Protein AF-A1DKH7-F1 (afdb_monomer_lite)

Secondary structure (DSSP, 8-state):
---HHHHHHHHHHHHHHHHHHHHHHHHSPPPPP--SEEEEEEPSSTT-EEEEEE---GGGGTT---TT-TTT-GGGS-GGGS-SEEEEEEETT-TTHHHHHHHHHHHHHHHGGGT-EEEEEEETT--TTGGG--SSHHHHHHHHHHHHHHHHHHHHHHHH--

Sequence (162 aa):
MASLSAFLHYLRLKLLISFYRLFVKILTSPPRPRPDSVLRIPSRDKGRTINAHLYKPSWEYEGTMDLRDPRISPAYADASKYPANMLVITAELDSSALEAEDLAKKAETEGTASGRNVVLRRIRECGHAFDKKNTDEACVQARDEAYGLAVDMLRKVASESG

InterPro domains:
  IPR029058 Alpha/Beta hydrolase fold [G3DSA:3.40.50.1820] (14-160)
  IPR029058 Alpha/Beta hydrolase fold [SSF53474] (58-155)

Radius of gyration: 23.38 Å; chains: 1; bounding box: 61×47×60 Å

pLDDT: mean 89.37, std 9.88, range [51.09, 98.19]

Organism: Neosartorya fischeri (strain ATCC 1020 / DSM 3700 / CBS 544.65 / FGSC A1164 / JCM 1740 / NRRL 181 / WB 181) (NCBI:txid331117)

Structure (mmCIF, N/CA/C/O backbone):
data_AF-A1DKH7-F1
#
_entry.id   AF-A1DKH7-F1
#
loop_
_atom_site.group_PDB
_atom_site.id
_atom_site.type_symbol
_atom_site.label_atom_id
_atom_site.label_alt_id
_atom_site.label_comp_id
_atom_site.label_asym_id
_atom_site.label_entity_id
_atom_site.label_seq_id
_atom_site.pdbx_PDB_ins_code
_atom_site.Cartn_x
_atom_site.Cartn_y
_atom_site.Cartn_z
_atom_site.occupancy
_atom_site.B_iso_or_equiv
_atom_site.auth_seq_id
_atom_site.auth_comp_id
_atom_site.auth_asym_id
_atom_site.auth_atom_id
_atom_site.pdbx_PDB_model_num
ATOM 1 N N . MET A 1 1 ? 23.743 19.719 25.913 1.00 51.09 1 MET A N 1
ATOM 2 C CA . MET A 1 1 ? 25.065 19.559 25.269 1.00 51.09 1 MET A CA 1
ATOM 3 C C . MET A 1 1 ? 25.305 18.075 25.026 1.00 51.09 1 MET A C 1
ATOM 5 O O . MET A 1 1 ? 25.676 17.375 25.959 1.00 51.09 1 MET A O 1
ATOM 9 N N . ALA A 1 2 ? 25.000 17.562 23.829 1.00 58.69 2 ALA A N 1
ATOM 10 C CA . ALA A 1 2 ? 25.341 16.181 23.484 1.00 58.69 2 ALA A CA 1
ATOM 11 C C . ALA A 1 2 ? 26.869 16.050 23.557 1.00 58.69 2 ALA A C 1
ATOM 13 O O . ALA A 1 2 ? 27.584 16.766 22.857 1.00 58.69 2 ALA A O 1
ATOM 14 N N . SER A 1 3 ? 27.355 15.257 24.513 1.00 78.81 3 SER A N 1
ATOM 15 C CA . SER A 1 3 ? 28.755 15.296 24.928 1.00 78.81 3 SER A CA 1
ATOM 16 C C . SER A 1 3 ? 29.668 14.770 23.823 1.00 78.81 3 SER A C 1
ATOM 18 O O . SER A 1 3 ? 29.263 13.940 23.009 1.00 78.81 3 SER A O 1
ATOM 20 N N . LEU A 1 4 ? 30.922 15.224 23.813 1.00 85.94 4 LEU A N 1
ATOM 21 C CA . LEU A 1 4 ? 31.995 14.727 22.944 1.00 85.94 4 LEU A CA 1
ATOM 22 C C . LEU A 1 4 ? 32.014 13.186 22.838 1.00 85.94 4 LEU A C 1
ATOM 24 O O . LEU A 1 4 ? 32.328 12.643 21.783 1.00 85.94 4 LEU A O 1
ATOM 28 N N . SER A 1 5 ? 31.593 12.486 23.897 1.00 86.25 5 SER A N 1
ATOM 29 C CA . SER A 1 5 ? 31.404 11.032 23.917 1.00 86.25 5 SER A CA 1
ATOM 30 C C . SER A 1 5 ? 30.428 10.529 22.846 1.00 86.25 5 SER A C 1
ATOM 32 O O . SER A 1 5 ? 30.750 9.591 22.121 1.00 86.25 5 SER A O 1
ATOM 34 N N . ALA A 1 6 ? 29.270 11.174 22.672 1.00 89.06 6 ALA A N 1
ATOM 35 C CA . ALA A 1 6 ? 28.293 10.799 21.648 1.00 89.06 6 ALA A CA 1
ATOM 36 C C . ALA A 1 6 ? 28.855 10.994 20.231 1.00 89.06 6 ALA A C 1
ATOM 38 O O . ALA A 1 6 ? 28.660 10.144 19.360 1.00 89.06 6 ALA A O 1
ATOM 39 N N . PHE A 1 7 ? 29.612 12.074 20.015 1.00 92.12 7 PHE A N 1
ATOM 40 C CA . PHE A 1 7 ? 30.278 12.336 18.739 1.00 92.12 7 PHE A CA 1
ATOM 41 C C . PHE A 1 7 ? 31.367 11.297 18.431 1.00 92.12 7 PHE A C 1
ATOM 43 O O . PHE A 1 7 ? 31.397 10.736 17.336 1.00 92.12 7 PHE A O 1
ATOM 50 N N . LEU A 1 8 ? 32.223 10.979 19.406 1.00 93.81 8 LEU A N 1
ATOM 51 C CA . LEU A 1 8 ? 33.262 9.956 19.261 1.00 93.81 8 LEU A CA 1
ATOM 52 C C . LEU A 1 8 ? 32.665 8.553 19.078 1.00 93.81 8 LEU A C 1
ATOM 54 O O . LEU A 1 8 ? 33.176 7.767 18.279 1.00 93.81 8 LEU A O 1
ATOM 58 N N . HIS A 1 9 ? 31.558 8.244 19.760 1.00 91.94 9 HIS A N 1
ATOM 59 C CA . HIS A 1 9 ? 30.828 6.989 19.589 1.00 91.94 9 HIS A CA 1
ATOM 60 C C . HIS A 1 9 ? 30.252 6.865 18.173 1.00 91.94 9 HIS A C 1
ATOM 62 O O . HIS A 1 9 ? 30.457 5.847 17.510 1.00 91.94 9 HIS A O 1
ATOM 68 N N . TYR A 1 10 ? 29.616 7.927 17.670 1.00 93.94 10 TYR A N 1
ATOM 69 C CA . TYR A 1 10 ? 29.140 7.992 16.290 1.00 93.94 10 TYR A CA 1
ATOM 70 C C . TYR A 1 10 ? 30.285 7.812 15.285 1.00 93.94 10 TYR A C 1
ATOM 72 O O . TYR A 1 10 ? 30.167 7.004 14.363 1.00 93.94 10 TYR A O 1
ATOM 80 N N . LEU A 1 11 ? 31.412 8.506 15.481 1.00 96.25 11 LEU A N 1
ATOM 81 C CA . LEU A 1 11 ? 32.574 8.403 14.599 1.00 96.25 11 LEU A CA 1
ATOM 82 C C . LEU A 1 11 ? 33.141 6.976 14.578 1.00 96.25 11 LEU A C 1
ATOM 84 O O . LEU A 1 11 ? 33.370 6.427 13.499 1.00 96.25 11 LEU A O 1
ATOM 88 N N . ARG A 1 12 ? 33.292 6.340 15.748 1.00 96.00 12 ARG A N 1
ATOM 89 C CA . ARG A 1 12 ? 33.733 4.942 15.868 1.00 96.00 12 ARG A CA 1
ATOM 90 C C . ARG A 1 12 ? 32.801 3.993 15.116 1.00 96.00 12 ARG A C 1
ATOM 92 O O . ARG A 1 12 ? 33.282 3.168 14.342 1.00 96.00 12 ARG A O 1
ATOM 99 N N . LEU A 1 13 ? 31.488 4.097 15.330 1.00 95.75 13 LEU A N 1
ATOM 100 C CA . LEU A 1 13 ? 30.506 3.247 14.650 1.00 95.75 13 LEU A CA 1
ATOM 101 C C . LEU A 1 13 ? 30.534 3.461 13.136 1.00 95.75 13 LEU A C 1
ATOM 103 O O . LEU A 1 13 ? 30.497 2.497 12.373 1.00 95.75 13 LEU A O 1
ATOM 107 N N . LYS A 1 14 ? 30.656 4.715 12.692 1.00 95.00 14 LYS A N 1
ATOM 108 C CA . LYS A 1 14 ? 30.705 5.061 11.271 1.00 95.00 14 LYS A CA 1
ATOM 109 C C . LYS A 1 14 ? 31.947 4.493 10.594 1.00 95.00 14 LYS A C 1
ATOM 111 O O . LYS A 1 14 ? 31.826 3.938 9.503 1.00 95.00 14 LYS A O 1
ATOM 116 N N . LEU A 1 15 ? 33.109 4.566 11.247 1.00 97.12 15 LEU A N 1
ATOM 117 C CA . LEU A 1 15 ? 34.337 3.936 10.761 1.00 97.12 15 LEU A CA 1
ATOM 118 C C . LEU A 1 15 ? 34.186 2.413 10.707 1.00 97.12 15 LEU A C 1
ATOM 120 O O . LEU A 1 15 ? 34.397 1.829 9.648 1.00 97.12 15 LEU A O 1
ATOM 124 N N . LEU A 1 16 ? 33.737 1.779 11.794 1.00 97.06 16 LEU A N 1
ATOM 125 C CA . LEU A 1 16 ? 33.570 0.323 11.872 1.00 97.0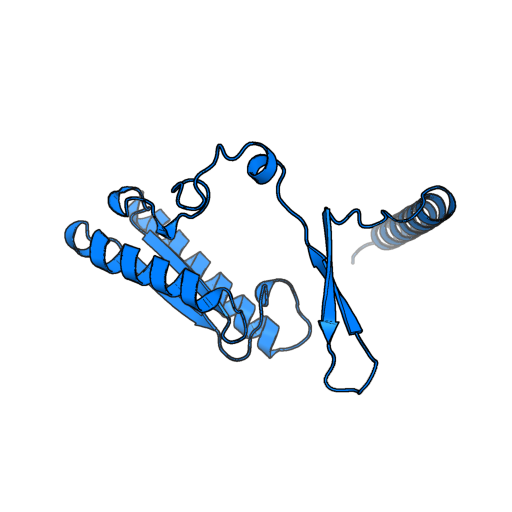6 16 LEU A CA 1
ATOM 126 C C . LEU A 1 16 ? 32.621 -0.202 10.784 1.00 97.06 16 LEU A C 1
ATOM 128 O O . LEU A 1 16 ? 32.980 -1.121 10.051 1.00 97.06 16 LEU A O 1
ATOM 132 N N . ILE A 1 17 ? 31.448 0.416 10.614 1.00 96.44 17 ILE A N 1
ATOM 133 C CA . ILE A 1 17 ? 30.474 0.029 9.581 1.00 96.44 17 ILE A CA 1
ATOM 134 C C . ILE A 1 17 ? 31.038 0.264 8.174 1.00 96.44 17 ILE A C 1
ATOM 136 O O . ILE A 1 17 ? 30.790 -0.540 7.276 1.00 96.44 17 ILE A O 1
ATOM 140 N N . SER A 1 18 ? 31.807 1.335 7.962 1.00 96.31 18 SER A N 1
ATOM 141 C CA . SER A 1 18 ? 32.421 1.617 6.658 1.00 96.31 18 SER A CA 1
ATOM 142 C C . SER A 1 18 ? 33.481 0.577 6.297 1.00 96.31 18 SER A C 1
ATOM 144 O O . SER A 1 18 ? 33.455 0.050 5.185 1.00 96.31 18 SER A O 1
ATOM 146 N N . PHE A 1 19 ? 34.352 0.217 7.247 1.00 96.06 19 PHE A N 1
ATOM 147 C CA . PHE A 1 19 ? 35.335 -0.853 7.068 1.00 96.06 19 PHE A CA 1
ATOM 148 C C . PHE A 1 19 ? 34.666 -2.206 6.848 1.00 96.06 19 PHE A C 1
ATOM 150 O O . PHE A 1 19 ? 35.031 -2.910 5.912 1.00 96.06 19 PHE A O 1
ATOM 157 N N . TYR A 1 20 ? 33.642 -2.544 7.634 1.00 95.25 20 TYR A N 1
ATOM 158 C CA . TYR A 1 20 ? 32.873 -3.772 7.444 1.00 95.25 20 TYR A CA 1
ATOM 159 C C . TYR A 1 20 ? 32.238 -3.836 6.046 1.00 95.25 20 TYR A C 1
ATOM 161 O O . TYR A 1 20 ? 32.386 -4.835 5.349 1.00 95.25 20 TYR A O 1
ATOM 169 N N . ARG A 1 21 ? 31.600 -2.751 5.580 1.00 89.88 21 ARG A N 1
ATOM 170 C CA . ARG A 1 21 ? 31.025 -2.678 4.224 1.00 89.88 21 ARG A CA 1
ATOM 171 C C . ARG A 1 21 ? 32.082 -2.834 3.134 1.00 89.88 21 ARG A C 1
ATOM 173 O O . ARG A 1 21 ? 31.810 -3.494 2.134 1.00 89.88 21 ARG A O 1
ATOM 180 N N . LEU A 1 22 ? 33.258 -2.228 3.303 1.00 93.06 22 LEU A N 1
ATOM 181 C CA . LEU A 1 22 ? 34.367 -2.364 2.358 1.00 93.06 22 LEU A CA 1
ATOM 182 C C . LEU A 1 22 ? 34.886 -3.806 2.325 1.00 93.06 22 LEU A C 1
ATOM 184 O O . LEU A 1 22 ? 35.033 -4.378 1.251 1.00 93.06 22 LEU A O 1
ATOM 188 N N . PHE A 1 23 ? 35.090 -4.404 3.497 1.00 93.88 23 PHE A N 1
ATOM 189 C CA . PHE A 1 23 ? 35.550 -5.780 3.647 1.00 93.88 23 PHE A CA 1
ATOM 190 C C . PHE A 1 23 ? 34.570 -6.770 3.008 1.00 93.88 23 PHE A C 1
ATOM 192 O O . PHE A 1 23 ? 34.970 -7.575 2.172 1.00 93.88 23 PHE A O 1
ATOM 199 N N . VAL A 1 24 ? 33.270 -6.642 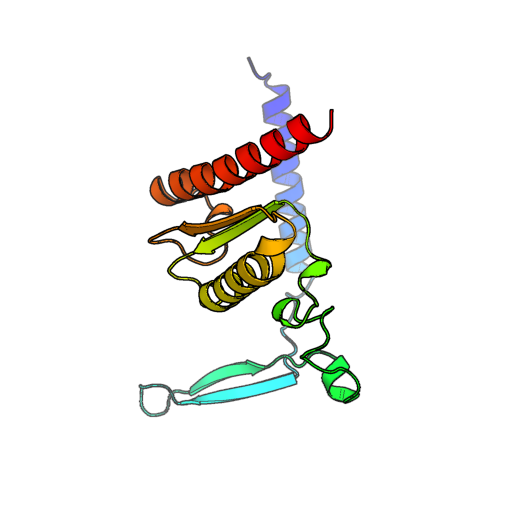3.300 1.00 91.38 24 VAL A N 1
ATOM 200 C CA . VAL A 1 24 ? 32.218 -7.451 2.668 1.00 91.38 24 VAL A CA 1
ATOM 201 C C . VAL A 1 24 ? 32.218 -7.259 1.152 1.00 91.38 24 VAL A C 1
ATOM 203 O O . VAL A 1 24 ? 32.154 -8.248 0.434 1.00 91.38 24 VAL A O 1
ATOM 206 N N . LYS A 1 25 ? 32.358 -6.034 0.632 1.00 86.75 25 LYS A N 1
ATOM 207 C CA . LYS A 1 25 ? 32.421 -5.799 -0.824 1.00 86.75 25 LYS A CA 1
ATOM 208 C C . LYS A 1 25 ? 33.634 -6.437 -1.507 1.00 86.75 25 LYS A C 1
ATOM 210 O O . LYS A 1 25 ? 33.534 -6.784 -2.677 1.00 86.75 25 LYS A O 1
ATOM 215 N N . ILE A 1 26 ? 34.767 -6.543 -0.812 1.00 90.06 26 ILE A N 1
ATOM 216 C CA . ILE A 1 26 ? 35.986 -7.160 -1.353 1.00 90.06 26 ILE A CA 1
ATOM 217 C C . ILE A 1 26 ? 35.878 -8.688 -1.315 1.00 90.06 26 ILE A C 1
ATOM 219 O O . ILE A 1 26 ? 36.283 -9.358 -2.259 1.00 90.06 26 ILE A O 1
ATOM 223 N N . LEU A 1 27 ? 35.328 -9.240 -0.233 1.00 90.50 27 LEU A N 1
ATOM 224 C CA . LEU A 1 27 ? 35.293 -10.688 -0.001 1.00 90.50 27 LEU A CA 1
ATOM 225 C C . LEU A 1 27 ? 34.060 -11.382 -0.564 1.00 90.50 27 LEU A C 1
ATOM 227 O O . LEU A 1 27 ? 34.103 -12.577 -0.842 1.00 90.50 27 LEU A O 1
ATOM 231 N N . THR A 1 28 ? 32.955 -10.661 -0.717 1.00 86.50 28 THR A N 1
ATOM 232 C CA . THR A 1 28 ? 31.709 -11.211 -1.245 1.00 86.50 28 THR A CA 1
ATOM 233 C C . THR A 1 28 ? 31.457 -10.653 -2.633 1.00 86.50 28 THR A C 1
ATOM 235 O O . THR A 1 28 ? 31.544 -9.450 -2.875 1.00 86.50 28 THR A O 1
ATOM 238 N N . SER A 1 29 ? 31.134 -11.541 -3.570 1.00 80.06 29 SER A N 1
ATOM 239 C CA . SER A 1 29 ? 30.607 -11.100 -4.855 1.00 80.06 29 SER A CA 1
ATOM 240 C C . SER A 1 29 ? 29.206 -10.521 -4.648 1.00 80.06 29 SER A C 1
ATOM 242 O O . SER A 1 29 ? 28.430 -11.096 -3.879 1.00 80.06 29 SER A O 1
ATOM 244 N N . PRO A 1 30 ? 28.842 -9.427 -5.340 1.00 77.94 30 PRO A N 1
ATOM 245 C CA . PRO A 1 30 ? 27.476 -8.929 -5.304 1.00 77.94 30 PRO A CA 1
ATOM 246 C C . PRO A 1 30 ? 26.508 -10.044 -5.733 1.00 77.94 30 PRO A C 1
ATOM 248 O O . PRO A 1 30 ? 26.845 -10.827 -6.634 1.00 77.94 30 PRO A O 1
ATOM 251 N N . PRO A 1 31 ? 25.321 -10.138 -5.106 1.00 78.94 31 PRO A N 1
ATOM 252 C CA . PRO A 1 31 ? 24.331 -11.135 -5.481 1.00 78.94 31 PRO A CA 1
ATOM 253 C C . PRO A 1 31 ? 24.010 -10.969 -6.965 1.00 78.94 31 PRO A C 1
ATOM 255 O O . PRO A 1 31 ? 23.630 -9.888 -7.419 1.00 78.94 31 PRO A O 1
ATOM 258 N N . ARG A 1 32 ? 24.213 -12.037 -7.740 1.00 81.25 32 ARG A N 1
ATOM 259 C CA . ARG A 1 32 ? 23.858 -12.039 -9.159 1.00 81.25 32 ARG A CA 1
ATOM 260 C C . ARG A 1 32 ? 22.377 -12.392 -9.284 1.00 81.25 32 ARG A C 1
ATOM 262 O O . ARG A 1 32 ? 21.977 -13.409 -8.712 1.00 81.25 32 ARG A O 1
ATOM 269 N N . PRO A 1 33 ? 21.575 -11.606 -10.024 1.00 81.00 33 PRO A N 1
ATOM 270 C CA . PRO A 1 33 ? 20.202 -11.988 -10.315 1.00 81.00 33 PRO A CA 1
ATOM 271 C C . PRO A 1 33 ? 20.197 -13.333 -11.050 1.00 81.00 33 PRO A C 1
ATOM 273 O O . PRO A 1 33 ? 20.966 -13.527 -11.993 1.00 81.00 33 PRO A O 1
ATOM 276 N N . ARG A 1 34 ? 19.345 -14.261 -10.610 1.00 83.56 34 ARG A N 1
ATOM 277 C CA . ARG A 1 34 ? 19.107 -15.553 -11.267 1.00 83.56 34 ARG A CA 1
ATOM 278 C C . ARG A 1 34 ? 17.666 -15.580 -11.777 1.00 83.56 34 ARG A C 1
ATOM 280 O O . ARG A 1 34 ? 16.808 -16.095 -11.068 1.00 83.56 34 ARG A O 1
ATOM 287 N N . PRO A 1 35 ? 17.379 -14.939 -12.921 1.00 87.62 35 PRO A N 1
ATOM 288 C CA . PRO A 1 35 ? 16.039 -14.974 -13.488 1.00 87.62 35 PRO A CA 1
ATOM 289 C C . PRO A 1 35 ? 15.716 -16.367 -14.028 1.00 87.62 35 PRO A C 1
ATOM 291 O O . PRO A 1 35 ? 16.601 -17.038 -14.561 1.00 87.62 35 PRO A O 1
ATOM 294 N N . ASP A 1 36 ? 14.450 -16.770 -13.942 1.00 87.44 36 ASP A N 1
ATOM 295 C CA . ASP A 1 36 ? 13.951 -18.006 -14.555 1.00 87.44 36 ASP A CA 1
ATOM 296 C C . ASP A 1 36 ? 13.980 -17.919 -16.081 1.00 87.44 36 ASP A C 1
ATOM 298 O O . ASP A 1 36 ? 14.277 -18.886 -16.778 1.00 87.44 36 ASP A O 1
ATOM 302 N N . SER A 1 37 ? 13.679 -16.736 -16.622 1.00 89.25 37 SER A N 1
ATOM 303 C CA . SER A 1 37 ? 13.773 -16.469 -18.055 1.00 89.25 37 SER A CA 1
ATOM 304 C C . SER A 1 37 ? 14.060 -14.995 -18.336 1.00 89.25 37 SER A C 1
ATOM 306 O O . SER A 1 37 ? 13.867 -14.124 -17.488 1.00 89.25 37 SER A O 1
ATOM 308 N N . VAL A 1 38 ? 14.560 -14.698 -19.536 1.00 92.19 38 VAL A N 1
ATOM 309 C CA . VAL A 1 38 ? 14.835 -13.325 -19.975 1.00 92.19 38 VAL A CA 1
ATOM 310 C C . VAL A 1 38 ? 14.043 -13.048 -21.245 1.00 92.19 38 VAL A C 1
ATOM 312 O O . VAL A 1 38 ? 14.327 -13.619 -22.297 1.00 92.19 38 VAL A O 1
ATOM 315 N N . LEU A 1 39 ? 13.059 -12.156 -21.152 1.00 93.25 39 LEU A N 1
ATOM 316 C CA . LEU A 1 39 ? 12.276 -11.693 -22.292 1.00 93.25 39 LEU A CA 1
ATOM 317 C C . LEU A 1 39 ? 12.986 -10.518 -22.972 1.00 93.25 39 LEU A C 1
ATOM 319 O O . LEU A 1 39 ? 13.396 -9.560 -22.319 1.00 93.25 39 LEU A O 1
ATOM 323 N N . ARG A 1 40 ? 13.119 -10.575 -24.299 1.00 93.94 40 ARG A N 1
ATOM 324 C CA . ARG A 1 40 ? 13.712 -9.501 -25.105 1.00 93.94 40 ARG A CA 1
ATOM 325 C C . ARG A 1 40 ? 12.624 -8.634 -25.713 1.00 93.94 40 ARG A C 1
ATOM 327 O O . ARG A 1 40 ? 12.032 -8.996 -26.725 1.00 93.94 40 ARG A O 1
ATOM 334 N N . ILE A 1 41 ? 12.387 -7.480 -25.104 1.00 92.62 41 ILE A N 1
ATOM 335 C CA . ILE A 1 41 ? 11.385 -6.524 -25.569 1.00 92.62 41 ILE A CA 1
ATOM 336 C C . ILE A 1 41 ? 12.048 -5.603 -26.603 1.00 92.62 41 ILE A C 1
ATOM 338 O O . ILE A 1 41 ? 13.082 -4.998 -26.293 1.00 92.62 41 ILE A O 1
ATOM 342 N N . PRO A 1 42 ? 11.520 -5.489 -27.834 1.00 92.81 42 PRO A N 1
ATOM 343 C CA . PRO A 1 42 ? 12.059 -4.558 -28.816 1.00 92.81 42 PRO A CA 1
ATOM 344 C C . PRO A 1 42 ? 11.912 -3.119 -28.312 1.00 92.81 42 PRO A C 1
ATOM 346 O O . PRO A 1 42 ? 10.859 -2.715 -27.821 1.00 92.81 42 PRO A O 1
ATOM 349 N N . SER A 1 43 ? 12.987 -2.343 -28.414 1.00 90.94 43 SER A N 1
ATOM 350 C CA . SER A 1 43 ? 12.953 -0.911 -28.132 1.00 90.94 43 SER A CA 1
ATOM 351 C C . SER A 1 43 ? 12.342 -0.139 -29.303 1.00 90.94 43 SER A C 1
ATOM 353 O O . SER A 1 43 ? 12.313 -0.615 -30.437 1.00 90.94 43 SER A O 1
ATOM 355 N N . ARG A 1 44 ? 11.955 1.115 -29.041 1.00 89.31 44 ARG A N 1
ATOM 356 C CA . ARG A 1 44 ? 11.670 2.121 -30.073 1.00 89.31 44 ARG A CA 1
ATOM 357 C C . ARG A 1 44 ? 12.859 2.343 -31.019 1.00 89.31 44 ARG A C 1
ATOM 359 O O . ARG A 1 44 ? 12.661 2.653 -32.189 1.00 89.31 44 ARG A O 1
ATOM 366 N N . ASP A 1 45 ? 14.083 2.183 -30.520 1.00 92.19 45 ASP A N 1
ATOM 367 C CA . ASP A 1 45 ? 15.299 2.348 -31.319 1.00 92.19 45 ASP A CA 1
ATOM 368 C C . ASP A 1 45 ? 15.598 1.062 -32.095 1.00 92.19 45 ASP A C 1
ATOM 370 O O . ASP A 1 45 ? 15.722 -0.020 -31.510 1.00 92.19 45 ASP A O 1
ATOM 374 N N . LYS A 1 46 ? 15.735 1.181 -33.419 1.00 86.25 46 LYS A N 1
ATOM 375 C CA . LYS A 1 46 ? 15.925 0.035 -34.314 1.00 86.25 46 LYS A CA 1
ATOM 376 C C . LYS A 1 46 ? 17.167 -0.768 -33.911 1.00 86.25 46 LYS A C 1
ATOM 378 O O . LYS A 1 46 ? 18.272 -0.238 -33.868 1.00 86.25 46 LYS A O 1
ATOM 383 N N . GLY A 1 47 ? 16.975 -2.058 -33.635 1.00 87.62 47 GLY A N 1
ATOM 384 C CA . GLY A 1 47 ? 18.052 -2.984 -33.264 1.00 87.62 47 GLY A CA 1
ATOM 385 C C . GLY A 1 47 ? 18.415 -3.007 -31.775 1.00 87.62 47 GLY A C 1
ATOM 386 O O . GLY A 1 47 ? 19.224 -3.841 -31.374 1.00 87.62 47 GLY A O 1
ATOM 387 N N . ARG A 1 48 ? 17.805 -2.158 -30.934 1.00 92.94 48 ARG A N 1
ATOM 388 C CA . ARG A 1 48 ? 17.967 -2.226 -29.475 1.00 92.94 48 ARG A CA 1
ATOM 389 C C . ARG A 1 48 ? 16.881 -3.109 -28.860 1.00 92.94 48 ARG A C 1
ATOM 391 O O . ARG A 1 48 ? 15.702 -2.960 -29.166 1.00 92.94 48 ARG A O 1
ATOM 398 N N . THR A 1 49 ? 17.268 -3.984 -27.936 1.00 94.31 49 THR A N 1
ATOM 399 C CA . THR A 1 49 ? 16.337 -4.773 -27.113 1.00 94.31 49 THR A CA 1
ATOM 400 C C . THR A 1 49 ? 16.530 -4.458 -25.636 1.00 94.31 49 THR A C 1
ATOM 402 O O . THR A 1 49 ? 17.659 -4.277 -25.181 1.00 94.31 49 THR A O 1
ATOM 405 N N . ILE A 1 50 ? 15.436 -4.424 -24.884 1.00 92.00 50 ILE A N 1
ATOM 406 C CA . ILE A 1 50 ? 15.426 -4.325 -23.425 1.00 92.00 50 ILE A CA 1
ATOM 407 C C . ILE A 1 50 ? 15.266 -5.744 -22.876 1.00 92.00 50 ILE A C 1
ATOM 409 O O . ILE A 1 50 ? 14.316 -6.443 -23.227 1.00 92.00 50 ILE A O 1
ATOM 413 N N . ASN A 1 51 ? 16.205 -6.177 -22.035 1.00 92.56 51 ASN A N 1
ATOM 414 C CA . ASN A 1 51 ? 16.112 -7.467 -21.358 1.00 92.56 51 ASN A CA 1
ATOM 415 C C . ASN A 1 51 ? 15.224 -7.313 -20.117 1.00 92.56 51 ASN A C 1
ATOM 417 O O . ASN A 1 51 ? 15.595 -6.611 -19.178 1.00 92.56 51 ASN A O 1
ATOM 421 N N . ALA A 1 52 ? 14.076 -7.981 -20.109 1.00 91.81 52 ALA A N 1
ATOM 422 C CA . ALA A 1 52 ? 13.206 -8.105 -18.950 1.00 91.81 52 ALA A CA 1
ATOM 423 C C . ALA A 1 52 ? 13.476 -9.450 -18.264 1.00 91.81 52 ALA A C 1
ATOM 425 O O . ALA A 1 52 ? 13.275 -10.514 -18.848 1.00 91.81 52 ALA A O 1
ATOM 426 N N . HIS A 1 53 ? 13.977 -9.399 -17.032 1.00 92.44 53 HIS A N 1
ATOM 427 C CA . HIS A 1 53 ? 14.196 -10.579 -16.198 1.00 92.44 53 HIS A CA 1
ATOM 428 C C . HIS A 1 53 ? 12.858 -11.029 -15.604 1.00 92.44 53 HIS A C 1
ATOM 430 O O . HIS A 1 53 ? 12.266 -10.303 -14.809 1.00 92.44 53 HIS A O 1
ATOM 436 N N . LEU A 1 54 ? 12.391 -12.208 -16.002 1.00 86.62 54 LEU A N 1
ATOM 437 C CA . LEU A 1 54 ? 11.177 -12.833 -15.492 1.00 86.62 54 LEU A CA 1
ATOM 438 C C . LEU A 1 54 ? 11.555 -13.767 -14.346 1.00 86.62 54 LEU A C 1
ATOM 440 O O . LEU A 1 54 ? 1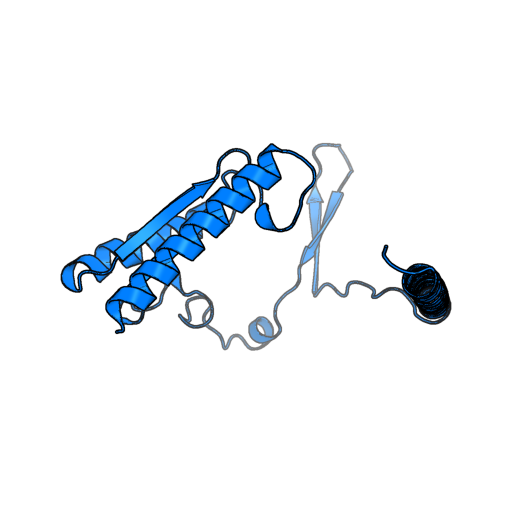2.398 -14.652 -14.515 1.00 86.62 54 LEU A O 1
ATOM 444 N N . TYR A 1 55 ? 10.914 -13.561 -13.202 1.00 82.88 55 TYR A N 1
ATOM 445 C CA . TYR A 1 55 ? 11.034 -14.425 -12.037 1.00 82.88 55 TYR A CA 1
ATOM 446 C C . TYR A 1 55 ? 9.700 -15.124 -11.839 1.00 82.88 55 TYR A C 1
ATOM 448 O O . TYR A 1 55 ? 8.681 -14.463 -11.635 1.00 82.88 55 TYR A O 1
ATOM 456 N N . LYS A 1 56 ? 9.718 -16.447 -11.944 1.00 77.94 56 LYS A N 1
ATOM 457 C CA . LYS A 1 56 ? 8.574 -17.299 -11.674 1.00 77.94 56 LYS A CA 1
ATOM 458 C C . LYS A 1 56 ? 8.673 -17.764 -10.230 1.00 77.94 56 LYS A C 1
ATOM 460 O O . LYS A 1 56 ? 9.721 -18.260 -9.813 1.00 77.94 56 LYS A O 1
ATOM 465 N N . PRO A 1 57 ? 7.623 -17.588 -9.428 1.00 71.31 57 PRO A N 1
ATOM 466 C CA . PRO A 1 57 ? 7.642 -18.121 -8.084 1.00 71.31 57 PRO A CA 1
ATOM 467 C C . PRO A 1 57 ? 7.663 -19.655 -8.138 1.00 71.31 57 PRO A C 1
ATOM 469 O O . PRO A 1 57 ? 7.099 -20.271 -9.041 1.00 71.31 57 PRO A O 1
ATOM 472 N N . SER A 1 58 ? 8.307 -20.289 -7.157 1.00 65.19 58 SER A N 1
ATOM 473 C CA . SER A 1 58 ? 8.518 -21.745 -7.140 1.00 65.19 58 SER A CA 1
ATOM 474 C C . SER A 1 58 ? 7.225 -22.564 -7.240 1.00 65.19 58 SER A C 1
ATOM 476 O O . SER A 1 58 ? 7.254 -23.682 -7.740 1.00 65.19 58 SER A O 1
ATOM 478 N N . TRP A 1 59 ? 6.091 -22.003 -6.811 1.00 61.53 59 TRP A N 1
ATOM 479 C CA . TRP A 1 59 ? 4.780 -22.654 -6.868 1.00 61.53 59 TRP A CA 1
ATOM 480 C C . TRP A 1 59 ? 4.193 -22.758 -8.288 1.00 61.53 59 TRP A C 1
ATOM 482 O O . TRP A 1 59 ? 3.309 -23.578 -8.522 1.00 61.53 59 TRP A O 1
ATOM 492 N N . GLU A 1 60 ? 4.706 -22.001 -9.265 1.00 57.09 60 GLU A N 1
ATOM 493 C CA . GLU A 1 60 ? 4.282 -22.105 -10.670 1.00 57.09 60 GLU A CA 1
ATOM 494 C C . GLU A 1 60 ? 4.827 -23.384 -11.342 1.00 57.09 60 GLU A C 1
ATOM 496 O O . GLU A 1 60 ? 4.214 -23.899 -12.275 1.00 57.09 60 GLU A O 1
ATOM 501 N N . TYR A 1 61 ? 5.929 -23.956 -10.833 1.00 53.03 61 TYR A N 1
ATOM 502 C CA . TYR A 1 61 ? 6.475 -25.235 -11.313 1.00 53.03 61 TYR A CA 1
ATOM 503 C C . TYR A 1 61 ? 5.674 -26.455 -10.841 1.00 53.03 61 TYR A C 1
ATOM 505 O O . TYR A 1 61 ? 5.770 -27.517 -11.453 1.00 53.03 61 TYR A O 1
ATOM 513 N N . GLU A 1 62 ? 4.875 -26.311 -9.783 1.00 58.38 62 GLU A N 1
ATOM 514 C CA . GLU A 1 62 ? 4.022 -27.390 -9.280 1.00 58.38 62 GLU A CA 1
ATOM 515 C C . GLU A 1 62 ? 2.608 -27.340 -9.877 1.00 58.38 62 GLU A C 1
ATOM 517 O O . GLU A 1 62 ? 1.891 -28.334 -9.824 1.00 58.38 62 GLU A O 1
ATOM 522 N N . GLY A 1 63 ? 2.191 -26.215 -10.475 1.00 59.66 63 GLY A N 1
ATOM 523 C CA . GLY A 1 63 ? 0.836 -26.057 -11.020 1.00 59.66 63 GLY A CA 1
ATOM 524 C C . GLY A 1 63 ? -0.274 -26.208 -9.968 1.00 59.66 63 GLY A C 1
ATOM 525 O O . GLY A 1 63 ? -1.433 -26.412 -10.322 1.00 59.66 63 GLY A O 1
ATOM 526 N N . THR A 1 64 ? 0.072 -26.144 -8.679 1.00 66.75 64 THR A N 1
ATOM 527 C CA . THR A 1 64 ? -0.806 -26.513 -7.559 1.00 66.75 64 THR A CA 1
ATOM 528 C C . THR A 1 64 ? -1.474 -25.327 -6.871 1.00 66.75 64 THR A C 1
ATOM 530 O O . THR A 1 64 ? -2.405 -25.545 -6.096 1.00 66.75 64 THR A O 1
ATOM 533 N N . MET A 1 65 ? -1.041 -24.085 -7.122 1.00 69.00 65 MET A N 1
ATOM 534 C CA . MET A 1 65 ? -1.613 -22.901 -6.470 1.00 69.00 65 MET A CA 1
ATOM 535 C C . MET A 1 65 ? -2.438 -22.047 -7.427 1.00 69.00 65 MET A C 1
ATOM 537 O O . MET A 1 65 ? -1.944 -21.541 -8.433 1.00 69.00 65 MET A O 1
ATOM 541 N N . ASP A 1 66 ? -3.706 -21.865 -7.064 1.00 82.88 66 ASP A N 1
ATOM 542 C CA . ASP A 1 66 ? -4.611 -20.919 -7.703 1.00 82.88 66 ASP A CA 1
ATOM 543 C C . ASP A 1 66 ? -4.194 -19.485 -7.345 1.00 82.88 66 ASP A C 1
ATOM 545 O O . ASP A 1 66 ? -4.171 -19.103 -6.177 1.00 82.88 66 ASP A O 1
ATOM 549 N N . LEU A 1 67 ? -3.895 -18.670 -8.358 1.00 82.38 67 LEU A N 1
ATOM 550 C CA . LEU A 1 67 ? -3.611 -17.239 -8.209 1.00 82.38 67 LEU A CA 1
ATOM 551 C C . LEU A 1 67 ? -4.752 -16.466 -7.538 1.00 82.38 67 LEU A C 1
ATOM 553 O O . LEU A 1 67 ? -4.527 -15.407 -6.963 1.00 82.38 67 LEU A O 1
ATOM 557 N N . ARG A 1 68 ? -5.980 -16.984 -7.623 1.00 88.50 68 ARG A N 1
ATOM 558 C CA . ARG A 1 68 ? -7.163 -16.406 -6.982 1.00 88.50 68 ARG A CA 1
ATOM 559 C C . ARG A 1 68 ? -7.359 -16.884 -5.552 1.00 88.50 68 ARG A C 1
ATOM 561 O O . ARG A 1 68 ? -8.359 -16.514 -4.940 1.00 88.50 68 ARG A O 1
ATOM 568 N N . ASP A 1 69 ? -6.435 -17.678 -5.010 1.00 89.44 69 ASP A N 1
ATOM 569 C CA . ASP A 1 69 ? -6.461 -18.043 -3.600 1.00 89.44 69 ASP A CA 1
ATOM 570 C C . ASP A 1 69 ? -6.536 -16.753 -2.756 1.00 89.44 69 ASP A C 1
ATOM 572 O O . ASP A 1 69 ? -5.642 -15.905 -2.851 1.00 89.44 69 ASP A O 1
ATOM 576 N N . PRO A 1 70 ? -7.574 -16.578 -1.916 1.00 91.81 70 PRO A N 1
ATOM 577 C CA . PRO A 1 70 ? -7.752 -15.392 -1.078 1.00 91.81 70 PRO A CA 1
ATOM 578 C C . PRO A 1 70 ? -6.574 -15.056 -0.158 1.00 91.81 70 PRO A C 1
ATOM 580 O O . PRO A 1 70 ? -6.468 -13.927 0.320 1.00 91.81 70 PRO A O 1
ATOM 583 N N . ARG A 1 71 ? -5.703 -16.033 0.125 1.00 87.62 71 ARG A N 1
ATOM 584 C CA . ARG A 1 71 ? -4.481 -15.857 0.923 1.00 87.62 71 ARG A CA 1
ATOM 585 C C . ARG A 1 71 ? -3.344 -15.224 0.118 1.00 87.62 71 ARG A C 1
ATOM 587 O O . ARG A 1 71 ? -2.423 -14.682 0.720 1.00 87.62 71 ARG A O 1
ATOM 594 N N . ILE A 1 72 ? -3.405 -15.316 -1.211 1.00 88.31 72 ILE A N 1
ATOM 595 C CA . ILE A 1 72 ? -2.453 -14.722 -2.159 1.00 88.31 72 ILE A CA 1
ATOM 596 C C . ILE A 1 72 ? -3.001 -13.391 -2.675 1.00 88.31 72 ILE A C 1
ATOM 598 O O . ILE A 1 72 ? -2.307 -12.379 -2.627 1.00 88.31 72 ILE A O 1
ATOM 602 N N . SER A 1 73 ? -4.258 -13.388 -3.120 1.00 91.75 73 SER A N 1
ATOM 603 C CA . SER A 1 73 ? -4.942 -12.221 -3.673 1.00 91.75 73 SER A CA 1
ATOM 604 C C . SER A 1 73 ? -6.172 -11.888 -2.826 1.00 91.75 73 SER A C 1
ATOM 606 O O . SER A 1 73 ? -7.272 -12.379 -3.106 1.00 91.75 73 SER A O 1
ATOM 608 N N . PRO A 1 74 ? -6.023 -11.019 -1.803 1.00 93.88 74 PRO A N 1
ATOM 609 C CA . PRO A 1 74 ? -7.101 -10.674 -0.885 1.00 93.88 74 PRO A CA 1
ATOM 610 C C . PRO A 1 74 ? -8.361 -10.162 -1.573 1.00 93.88 74 PRO A C 1
ATOM 612 O O . PRO A 1 74 ? -9.433 -10.371 -1.026 1.00 93.88 74 PRO A O 1
ATOM 615 N N . ALA A 1 75 ? -8.271 -9.580 -2.774 1.00 92.38 75 ALA A N 1
ATOM 616 C CA . ALA A 1 75 ? -9.421 -9.162 -3.581 1.00 92.38 75 ALA A CA 1
ATOM 617 C C . ALA A 1 75 ? -10.470 -10.269 -3.806 1.00 92.38 75 ALA A C 1
ATOM 619 O O . ALA A 1 75 ? -11.657 -9.967 -3.944 1.00 92.38 75 ALA A O 1
ATOM 620 N N . TYR A 1 76 ? -10.072 -11.546 -3.777 1.00 93.06 76 TYR A N 1
ATOM 621 C CA . TYR A 1 76 ? -10.978 -12.694 -3.899 1.00 93.06 76 TYR A CA 1
ATOM 622 C C . TYR A 1 76 ? -11.494 -13.229 -2.556 1.00 93.06 76 TYR A C 1
ATOM 624 O O . TYR A 1 76 ? -12.328 -14.133 -2.541 1.00 93.06 76 TYR A O 1
ATOM 632 N N . ALA A 1 77 ? -11.043 -12.684 -1.424 1.00 92.62 77 ALA A N 1
ATOM 633 C CA . ALA A 1 77 ? -11.562 -13.061 -0.117 1.00 92.62 77 ALA A CA 1
ATOM 634 C C . ALA A 1 77 ? -13.027 -12.640 0.056 1.00 92.62 77 ALA A C 1
ATOM 636 O O . ALA A 1 77 ? -13.495 -11.662 -0.533 1.00 92.62 77 ALA A O 1
ATOM 637 N N . ASP A 1 78 ? -13.734 -13.384 0.902 1.00 92.06 78 ASP A N 1
ATOM 638 C CA . ASP A 1 78 ? -15.020 -12.968 1.454 1.00 92.06 78 ASP A CA 1
ATOM 639 C C . ASP A 1 78 ? -14.803 -11.734 2.344 1.00 92.06 78 ASP A C 1
ATOM 641 O O . ASP A 1 78 ? -14.109 -11.822 3.367 1.00 92.06 78 ASP A O 1
ATOM 645 N N . ALA A 1 79 ? -15.377 -10.589 1.959 1.00 90.19 79 ALA A N 1
ATOM 646 C CA . ALA A 1 79 ? -15.182 -9.337 2.679 1.00 90.19 79 ALA A CA 1
ATOM 647 C C . ALA A 1 79 ? -15.805 -9.347 4.080 1.00 90.19 79 ALA A C 1
ATOM 649 O O . ALA A 1 79 ? -15.456 -8.496 4.899 1.00 90.19 79 ALA A O 1
ATOM 650 N N . SER A 1 80 ? -16.671 -10.315 4.414 1.00 88.75 80 SER A N 1
ATOM 651 C CA . SER A 1 80 ? -17.155 -10.500 5.788 1.00 88.75 80 SER A CA 1
ATOM 652 C C . SER A 1 80 ? -16.000 -10.693 6.784 1.00 88.75 80 SER A C 1
ATOM 654 O O . SER A 1 80 ? -16.105 -10.273 7.935 1.00 88.75 80 SER A O 1
ATOM 656 N N . LYS A 1 81 ? -14.864 -11.233 6.318 1.00 91.31 81 LYS A N 1
ATOM 657 C CA . LYS A 1 81 ? -13.657 -11.499 7.115 1.00 91.31 81 LYS A CA 1
ATOM 658 C C . LYS A 1 81 ? -12.748 -10.287 7.303 1.00 91.31 81 LYS A C 1
ATOM 660 O O . LYS A 1 81 ? -11.786 -10.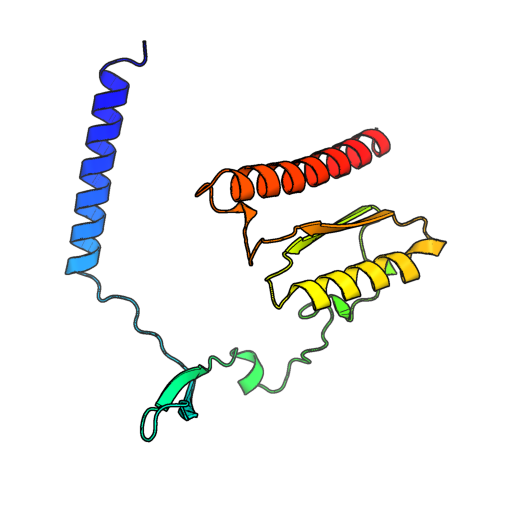367 8.064 1.00 91.31 81 LYS A O 1
ATOM 665 N N . TYR A 1 82 ? -12.999 -9.186 6.601 1.00 93.56 82 TYR A N 1
ATOM 666 C CA . TYR A 1 82 ? -12.211 -7.971 6.767 1.00 93.56 82 TYR A CA 1
ATOM 667 C C . TYR A 1 82 ? -12.556 -7.247 8.073 1.00 93.56 82 TYR A C 1
ATOM 669 O O . TYR A 1 82 ? -13.694 -7.338 8.549 1.00 93.56 82 TYR A O 1
ATOM 677 N N . PRO A 1 83 ? -11.609 -6.489 8.654 1.00 93.62 83 PRO A N 1
ATOM 678 C CA . PRO A 1 83 ? -11.857 -5.753 9.888 1.00 93.62 83 PRO A CA 1
ATOM 679 C C . PRO A 1 83 ? -12.977 -4.715 9.721 1.00 93.62 83 PRO A C 1
ATOM 681 O O . PRO A 1 83 ? -13.267 -4.251 8.618 1.00 93.62 83 PRO A O 1
ATOM 684 N N . ALA A 1 84 ? -13.615 -4.344 10.833 1.00 93.81 84 ALA A N 1
ATOM 685 C CA . ALA A 1 84 ? -14.707 -3.366 10.851 1.00 93.81 84 ALA A CA 1
ATOM 686 C C . ALA A 1 84 ? -14.255 -1.941 10.481 1.00 93.81 84 ALA A C 1
ATOM 688 O O . ALA A 1 84 ? -15.057 -1.144 10.008 1.00 93.81 84 ALA A O 1
ATOM 689 N N . ASN A 1 85 ? -12.974 -1.630 10.679 1.00 95.50 85 ASN A N 1
ATOM 690 C CA . ASN A 1 85 ? -12.360 -0.354 10.339 1.00 95.50 85 ASN A CA 1
ATOM 691 C C . ASN A 1 85 ? -11.183 -0.618 9.386 1.00 95.50 85 ASN A C 1
ATOM 693 O O . ASN A 1 85 ? -10.264 -1.363 9.730 1.00 95.50 85 ASN A O 1
ATOM 697 N N . MET A 1 86 ? -11.212 -0.027 8.191 1.00 96.50 86 MET A N 1
ATOM 698 C CA . MET A 1 86 ? -10.179 -0.175 7.163 1.00 96.50 86 MET A CA 1
ATOM 699 C C . MET A 1 86 ? -9.737 1.188 6.648 1.00 96.50 86 MET A C 1
ATOM 701 O O . MET A 1 86 ? -10.566 2.029 6.311 1.00 96.50 86 MET A O 1
ATOM 705 N N . LEU A 1 87 ? -8.427 1.385 6.539 1.00 98.00 87 LEU A N 1
ATOM 706 C CA . LEU A 1 87 ? -7.821 2.524 5.860 1.00 98.00 87 LEU A CA 1
ATOM 707 C C . LEU A 1 87 ? -7.015 1.998 4.676 1.00 98.00 87 LEU A C 1
ATOM 709 O O . LEU A 1 87 ? -6.117 1.176 4.857 1.00 98.00 87 LEU A O 1
ATOM 713 N N . VAL A 1 88 ? -7.329 2.483 3.480 1.00 97.94 88 VAL A N 1
ATOM 714 C CA . VAL A 1 88 ? -6.599 2.177 2.250 1.00 97.94 88 VAL A CA 1
ATOM 715 C C . VAL A 1 88 ? -6.062 3.483 1.686 1.00 97.94 88 VAL A C 1
ATOM 717 O O . VAL A 1 88 ? -6.824 4.401 1.383 1.00 97.94 88 VAL A O 1
ATOM 720 N N . ILE A 1 89 ? -4.740 3.573 1.570 1.00 98.19 89 ILE A N 1
ATOM 721 C CA . ILE A 1 89 ? -4.050 4.739 1.017 1.00 98.19 89 ILE A CA 1
ATOM 722 C C . ILE A 1 89 ? -3.378 4.319 -0.283 1.00 98.19 89 ILE A C 1
ATOM 724 O O . ILE A 1 89 ? -2.612 3.357 -0.303 1.00 98.19 89 ILE A O 1
ATOM 728 N N . THR A 1 90 ? -3.657 5.047 -1.359 1.00 97.94 90 THR A N 1
ATOM 729 C CA . THR A 1 90 ? -3.072 4.815 -2.681 1.00 97.94 90 THR A CA 1
ATOM 730 C C . THR A 1 90 ? -2.312 6.039 -3.161 1.00 97.94 90 THR A C 1
ATOM 732 O O . THR A 1 90 ? -2.538 7.156 -2.698 1.00 97.94 90 THR A O 1
ATOM 735 N N . ALA A 1 91 ? -1.383 5.826 -4.088 1.00 96.50 91 ALA A N 1
ATOM 736 C CA . ALA A 1 91 ? -0.603 6.887 -4.706 1.00 96.50 91 ALA A CA 1
ATOM 737 C C . ALA A 1 91 ? -0.999 7.012 -6.181 1.00 96.50 91 ALA A C 1
ATOM 739 O O . ALA A 1 91 ? -1.143 6.007 -6.873 1.00 96.50 91 ALA A O 1
ATOM 740 N N . GLU A 1 92 ? -1.191 8.233 -6.671 1.00 95.88 92 GLU A N 1
ATOM 741 C CA . GLU A 1 92 ? -1.694 8.486 -8.028 1.00 95.88 92 GLU A CA 1
ATOM 742 C C . GLU A 1 92 ? -0.807 7.905 -9.142 1.00 95.88 92 GLU A C 1
ATOM 744 O O . GLU A 1 92 ? -1.324 7.487 -10.177 1.00 95.88 92 GLU A O 1
ATOM 749 N N . LEU A 1 93 ? 0.510 7.844 -8.929 1.00 94.69 93 LEU A N 1
ATOM 750 C CA . LEU A 1 93 ? 1.491 7.347 -9.898 1.00 94.69 93 LEU A CA 1
ATOM 751 C C . LEU A 1 93 ? 1.926 5.894 -9.615 1.00 94.69 93 LEU A C 1
ATOM 753 O O . LEU A 1 93 ? 2.981 5.462 -10.081 1.00 94.69 93 LEU A O 1
ATOM 757 N N . ASP A 1 94 ? 1.148 5.144 -8.829 1.00 96.06 94 ASP A N 1
ATOM 758 C CA . ASP A 1 94 ? 1.370 3.723 -8.539 1.00 96.06 94 ASP A CA 1
ATOM 759 C C . ASP A 1 94 ? 0.408 2.845 -9.351 1.00 96.06 94 ASP A C 1
ATOM 761 O O . ASP A 1 94 ? -0.812 2.978 -9.260 1.00 96.06 94 ASP A O 1
ATOM 765 N N . SER A 1 95 ? 0.951 1.898 -10.120 1.00 96.25 95 SER A N 1
ATOM 766 C CA . SER A 1 95 ? 0.157 0.943 -10.903 1.00 96.25 95 SER A CA 1
ATOM 767 C C . SER A 1 95 ? -0.766 0.071 -10.049 1.00 96.25 95 SER A C 1
ATOM 769 O O . SER A 1 95 ? -1.775 -0.419 -10.547 1.00 96.25 95 SER A O 1
ATOM 771 N N . SER A 1 96 ? -0.434 -0.110 -8.771 1.00 94.44 96 SER A N 1
ATOM 772 C CA . SER A 1 96 ? -1.193 -0.928 -7.818 1.00 94.44 96 SER A CA 1
ATOM 773 C C . SER A 1 96 ? -2.387 -0.174 -7.216 1.00 94.44 96 SER A C 1
ATOM 775 O O . SER A 1 96 ? -3.203 -0.770 -6.517 1.00 94.44 96 SER A O 1
ATOM 777 N N . ALA A 1 97 ? -2.510 1.136 -7.475 1.00 96.44 97 ALA A N 1
ATOM 778 C CA . ALA A 1 97 ? -3.542 1.979 -6.873 1.00 96.44 97 ALA A CA 1
ATOM 779 C C . ALA A 1 97 ? -4.960 1.521 -7.229 1.00 96.44 97 ALA A C 1
ATOM 781 O O . ALA A 1 97 ? -5.823 1.472 -6.359 1.00 96.44 97 ALA A O 1
ATOM 782 N N . LEU A 1 98 ? -5.196 1.152 -8.490 1.00 96.69 98 LEU A N 1
ATOM 783 C CA . LEU A 1 98 ? -6.524 0.739 -8.951 1.00 96.69 98 LEU A CA 1
ATOM 784 C C . LEU A 1 98 ? -6.978 -0.561 -8.280 1.00 96.69 98 LEU A C 1
ATOM 786 O O . LEU A 1 98 ? -8.100 -0.633 -7.793 1.00 96.69 98 LEU A O 1
ATOM 790 N N . GLU A 1 99 ? -6.086 -1.549 -8.178 1.00 96.50 99 GLU A N 1
ATOM 791 C CA . GLU A 1 99 ? -6.384 -2.819 -7.505 1.00 96.50 99 GLU A CA 1
ATOM 792 C C . GLU A 1 99 ? -6.721 -2.605 -6.021 1.00 96.50 99 GLU A C 1
ATOM 794 O O . GLU A 1 99 ? -7.706 -3.146 -5.516 1.00 96.50 99 GLU A O 1
ATOM 799 N N . ALA A 1 100 ? -5.937 -1.777 -5.324 1.00 97.12 100 ALA A N 1
ATOM 800 C CA . ALA A 1 100 ? -6.183 -1.454 -3.921 1.00 97.12 100 ALA A CA 1
ATOM 801 C C . ALA A 1 100 ? -7.500 -0.680 -3.715 1.00 97.12 100 ALA A C 1
ATOM 803 O O . ALA A 1 100 ? -8.217 -0.916 -2.741 1.00 97.12 100 ALA A O 1
ATOM 804 N N . GLU A 1 101 ? -7.843 0.227 -4.630 1.00 97.94 101 GLU A N 1
ATOM 805 C CA . GLU A 1 101 ? -9.100 0.980 -4.601 1.00 97.94 101 GLU A CA 1
ATOM 806 C C . GLU A 1 101 ? -10.319 0.099 -4.863 1.00 97.94 101 GLU A C 1
ATOM 808 O O . GLU A 1 101 ? -11.340 0.254 -4.192 1.00 97.94 101 GLU A O 1
ATOM 813 N N . ASP A 1 102 ? -10.221 -0.839 -5.801 1.00 96.94 102 ASP A N 1
ATOM 814 C CA . ASP A 1 102 ? -11.297 -1.786 -6.085 1.00 96.94 102 ASP A CA 1
ATOM 815 C C . ASP A 1 102 ? -11.521 -2.738 -4.901 1.00 96.94 102 ASP A C 1
ATOM 817 O O . ASP A 1 102 ? -12.667 -2.979 -4.512 1.00 96.94 102 ASP A O 1
ATOM 821 N N . LEU A 1 103 ? -10.443 -3.192 -4.246 1.00 96.38 103 LEU A N 1
ATOM 822 C CA . LEU A 1 103 ? -10.518 -3.932 -2.982 1.00 96.38 103 LEU A CA 1
ATOM 823 C C . LEU A 1 103 ? -11.240 -3.122 -1.891 1.00 96.38 103 LEU A C 1
ATOM 825 O O . LEU A 1 103 ? -12.107 -3.659 -1.199 1.00 96.38 103 LEU A O 1
ATOM 829 N N . ALA A 1 104 ? -10.907 -1.837 -1.739 1.00 96.81 104 ALA A N 1
ATOM 830 C CA . ALA A 1 104 ? -11.529 -0.963 -0.746 1.00 96.81 104 ALA A CA 1
ATOM 831 C C . ALA A 1 104 ? -13.030 -0.763 -1.012 1.00 96.81 104 ALA A C 1
ATOM 833 O O . ALA A 1 104 ? -13.842 -0.917 -0.100 1.00 96.81 104 ALA A O 1
ATOM 834 N N . LYS A 1 105 ? -13.414 -0.496 -2.267 1.00 96.12 105 LYS A N 1
ATOM 835 C CA . LYS A 1 105 ? -14.822 -0.341 -2.671 1.00 96.12 105 LYS A CA 1
ATOM 836 C C . LYS A 1 105 ? -15.623 -1.621 -2.471 1.00 96.12 105 LYS A C 1
ATOM 838 O O . LYS A 1 105 ? -16.768 -1.564 -2.021 1.00 96.12 105 LYS A O 1
ATOM 843 N N . LYS A 1 106 ? -15.029 -2.781 -2.775 1.00 95.19 106 LYS A N 1
ATOM 844 C CA . LYS A 1 106 ? -15.635 -4.084 -2.482 1.00 95.19 106 LYS A CA 1
ATOM 845 C C . LYS A 1 106 ? -15.873 -4.235 -0.979 1.00 95.19 106 LYS A C 1
ATOM 847 O O . LYS A 1 106 ? -16.989 -4.542 -0.572 1.00 95.19 106 LYS A O 1
ATOM 852 N N . ALA A 1 107 ? -14.854 -3.966 -0.159 1.00 95.19 107 ALA A N 1
ATOM 853 C CA . ALA A 1 107 ? -14.949 -4.057 1.297 1.00 95.19 107 ALA A CA 1
ATOM 854 C C . ALA A 1 107 ? -16.027 -3.133 1.889 1.00 95.19 107 ALA A C 1
ATOM 856 O O . ALA A 1 107 ? -16.728 -3.530 2.822 1.00 95.19 107 ALA A O 1
ATOM 857 N N . GLU A 1 108 ? -16.166 -1.924 1.343 1.00 94.69 108 GLU A N 1
ATOM 858 C CA . GLU A 1 108 ? -17.193 -0.949 1.722 1.00 94.69 108 GLU A CA 1
ATOM 859 C C . GLU A 1 108 ? -18.594 -1.441 1.339 1.00 94.69 108 GLU A C 1
ATOM 861 O O . GLU A 1 108 ? -19.479 -1.542 2.191 1.00 94.69 108 GLU A O 1
ATOM 866 N N . THR A 1 109 ? -18.778 -1.830 0.076 1.00 93.81 109 THR A N 1
ATOM 867 C CA . THR A 1 109 ? -20.074 -2.272 -0.462 1.00 93.81 109 THR A CA 1
ATOM 868 C C . THR A 1 109 ? -20.570 -3.528 0.255 1.00 93.81 109 THR A C 1
ATOM 870 O O . THR A 1 109 ? -21.693 -3.566 0.754 1.00 93.81 109 THR A O 1
ATOM 873 N N . GLU A 1 110 ? -19.717 -4.547 0.380 1.00 93.12 110 GLU A N 1
ATOM 874 C CA . GLU A 1 110 ? -20.051 -5.811 1.050 1.00 93.12 110 GLU A CA 1
ATOM 875 C C . GLU A 1 110 ? -20.108 -5.663 2.583 1.00 93.12 110 GLU A C 1
ATOM 877 O O . GLU A 1 110 ? -20.740 -6.464 3.269 1.00 93.12 110 GLU A O 1
ATOM 882 N N . GLY A 1 111 ? -19.473 -4.626 3.136 1.00 88.25 111 GLY A N 1
ATOM 883 C CA . GLY A 1 111 ? -19.459 -4.315 4.566 1.00 88.25 111 GLY A CA 1
ATOM 884 C C . GLY A 1 111 ? -20.524 -3.336 5.043 1.00 88.25 111 GLY A C 1
ATOM 885 O O . GLY A 1 111 ? -20.641 -3.119 6.251 1.00 88.25 111 GLY A O 1
ATOM 886 N N . THR A 1 112 ? -21.308 -2.756 4.132 1.00 83.62 112 THR A N 1
ATOM 887 C CA . THR A 1 112 ? -22.304 -1.726 4.461 1.00 83.62 112 THR A CA 1
ATOM 888 C C . THR A 1 112 ? -23.343 -2.258 5.451 1.00 83.62 112 THR A C 1
ATOM 890 O O . THR A 1 112 ? -23.657 -1.595 6.436 1.00 83.62 112 THR A O 1
ATOM 893 N N . ALA A 1 113 ? -23.813 -3.495 5.259 1.00 81.25 113 ALA A N 1
ATOM 894 C CA . ALA A 1 113 ? -24.787 -4.124 6.154 1.00 81.25 113 ALA A CA 1
ATOM 895 C C . ALA A 1 113 ? -24.245 -4.366 7.577 1.00 81.25 113 ALA A C 1
ATOM 897 O O . ALA A 1 113 ? -25.015 -4.359 8.533 1.00 81.25 113 ALA A O 1
ATOM 898 N N . SER A 1 114 ? -22.928 -4.551 7.731 1.00 85.19 114 SER A N 1
ATOM 899 C CA . SER A 1 114 ? -22.268 -4.706 9.035 1.00 85.19 114 SER A CA 1
ATOM 900 C C . SER A 1 114 ? -21.794 -3.380 9.643 1.00 85.19 114 SER A C 1
ATOM 902 O O . SER A 1 114 ? -21.142 -3.397 10.683 1.00 85.19 114 SER A O 1
ATOM 904 N N . GLY A 1 115 ? -22.058 -2.241 8.991 1.00 89.00 115 GLY A N 1
ATOM 905 C CA . GLY A 1 115 ? -21.563 -0.932 9.424 1.00 89.00 115 GLY A CA 1
ATOM 906 C C . GLY A 1 115 ? -20.044 -0.771 9.298 1.00 89.00 115 GLY A C 1
ATOM 907 O O . GLY A 1 115 ? -19.447 -0.020 10.069 1.00 89.00 115 GLY A O 1
ATOM 908 N N . ARG A 1 116 ? -19.397 -1.488 8.363 1.00 93.00 116 ARG A N 1
ATOM 909 C CA . ARG A 1 116 ? -17.945 -1.395 8.157 1.00 93.00 116 ARG A CA 1
ATOM 910 C C . ARG A 1 116 ? -17.571 0.022 7.727 1.00 93.00 116 ARG A C 1
ATOM 912 O O . ARG A 1 116 ? -18.111 0.554 6.764 1.00 93.00 116 ARG A O 1
ATOM 919 N N . ASN A 1 117 ? -16.596 0.595 8.416 1.00 95.00 117 ASN A N 1
ATOM 920 C CA . ASN A 1 117 ? -16.008 1.883 8.093 1.00 95.00 117 ASN A CA 1
ATOM 921 C C . ASN A 1 117 ? -14.773 1.677 7.210 1.00 95.00 117 ASN A C 1
ATOM 923 O O . ASN A 1 117 ? -13.745 1.187 7.683 1.00 95.00 117 ASN A O 1
ATOM 927 N N . VAL A 1 118 ? -14.865 2.068 5.941 1.00 96.62 118 VAL A N 1
ATOM 928 C CA . VAL A 1 118 ? -13.741 2.041 5.000 1.00 96.62 118 VAL A CA 1
ATOM 929 C C . VAL A 1 118 ? -13.383 3.471 4.618 1.00 96.62 118 VAL A C 1
ATOM 931 O O . VAL A 1 118 ? -14.219 4.223 4.134 1.00 96.62 118 VAL A O 1
ATOM 934 N N . VAL A 1 119 ? -12.125 3.849 4.825 1.00 97.50 119 VAL A N 1
ATOM 935 C CA . VAL A 1 119 ? -11.575 5.132 4.385 1.00 97.50 119 VAL A CA 1
ATOM 936 C C . VAL A 1 119 ? -10.613 4.860 3.241 1.00 97.50 119 VAL A C 1
ATOM 938 O O . VAL A 1 119 ? -9.581 4.218 3.433 1.00 97.50 119 VAL A O 1
ATOM 941 N N . LEU A 1 120 ? -10.948 5.358 2.054 1.00 97.88 120 LEU A N 1
ATOM 942 C CA . LEU A 1 120 ? -10.103 5.280 0.869 1.00 97.88 120 LEU A CA 1
ATOM 943 C C . LEU A 1 120 ? -9.526 6.660 0.543 1.00 97.88 120 LEU A C 1
ATOM 945 O O . LEU A 1 120 ? -10.275 7.606 0.293 1.00 97.88 120 LEU A O 1
ATOM 949 N N . ARG A 1 121 ? -8.195 6.779 0.509 1.00 98.00 121 ARG A N 1
ATOM 950 C CA . ARG A 1 121 ? -7.505 8.035 0.195 1.00 98.00 121 ARG A CA 1
ATOM 951 C C . ARG A 1 121 ? -6.460 7.854 -0.901 1.00 98.00 121 ARG A C 1
ATOM 953 O O . ARG A 1 121 ? -5.445 7.204 -0.682 1.00 98.00 121 ARG A O 1
ATOM 960 N N . ARG A 1 122 ? -6.660 8.522 -2.041 1.00 97.69 122 ARG A N 1
ATOM 961 C CA . ARG A 1 122 ? -5.625 8.681 -3.070 1.00 97.69 122 ARG A CA 1
ATOM 962 C C . ARG A 1 122 ? -4.806 9.945 -2.814 1.00 97.69 122 ARG A C 1
ATOM 964 O O . ARG A 1 122 ? -5.358 11.045 -2.809 1.00 97.69 122 ARG A O 1
ATOM 971 N N . ILE A 1 123 ? -3.498 9.782 -2.655 1.00 96.81 123 ILE A N 1
ATOM 972 C CA . ILE A 1 123 ? -2.522 10.865 -2.544 1.00 96.81 123 ILE A CA 1
ATOM 973 C C . ILE A 1 123 ? -2.027 11.230 -3.943 1.00 96.81 123 ILE A C 1
ATOM 975 O O . ILE A 1 123 ? -1.559 10.374 -4.702 1.00 96.81 123 ILE A O 1
ATOM 979 N N . ARG A 1 124 ? -2.168 12.507 -4.292 1.00 94.12 124 ARG A N 1
ATOM 980 C CA . ARG A 1 124 ? -1.806 13.035 -5.610 1.00 94.12 124 ARG A CA 1
ATOM 981 C C . ARG A 1 124 ? -0.306 13.222 -5.764 1.00 94.12 124 ARG A C 1
ATOM 983 O O . ARG A 1 124 ? 0.408 13.352 -4.775 1.00 94.12 124 ARG A O 1
ATOM 990 N N . GLU A 1 125 ? 0.145 13.207 -7.016 1.00 91.75 125 GLU A N 1
ATOM 991 C CA . GLU A 1 125 ? 1.532 13.499 -7.417 1.00 91.75 125 GLU A CA 1
ATOM 992 C C . GLU A 1 125 ? 2.595 12.596 -6.759 1.00 91.75 125 GLU A C 1
ATOM 994 O O . GLU A 1 125 ? 3.793 12.860 -6.821 1.00 91.75 125 GLU A O 1
ATOM 999 N N . CYS A 1 126 ? 2.163 11.486 -6.161 1.00 92.38 126 CYS A N 1
ATOM 1000 C CA . CYS A 1 126 ? 3.004 10.559 -5.422 1.00 92.38 126 CYS A CA 1
ATOM 1001 C C . CYS A 1 126 ? 3.107 9.218 -6.149 1.00 92.38 126 CYS A C 1
ATOM 1003 O O . CYS A 1 126 ? 2.135 8.729 -6.724 1.00 92.38 126 CYS A O 1
ATOM 1005 N N . GLY A 1 127 ? 4.295 8.612 -6.099 1.00 92.50 127 GLY A N 1
ATOM 1006 C CA . GLY A 1 127 ? 4.545 7.257 -6.594 1.00 92.50 127 GLY A CA 1
ATOM 1007 C C . GLY A 1 127 ? 4.477 6.194 -5.499 1.00 92.50 127 GLY A C 1
ATOM 1008 O O . GLY A 1 127 ? 4.214 6.480 -4.331 1.00 92.50 127 GLY A O 1
ATOM 1009 N N . HIS A 1 128 ? 4.765 4.953 -5.885 1.00 93.75 128 HIS A N 1
ATOM 1010 C CA . HIS A 1 128 ? 4.828 3.823 -4.961 1.00 93.75 128 HIS A CA 1
ATOM 1011 C C . HIS A 1 128 ? 5.768 4.100 -3.774 1.00 93.75 128 HIS A C 1
ATOM 1013 O O . HIS A 1 128 ? 6.889 4.586 -3.959 1.00 93.75 128 HIS A O 1
ATOM 1019 N N . ALA A 1 129 ? 5.317 3.752 -2.564 1.00 92.81 129 ALA A N 1
ATOM 1020 C CA . ALA A 1 129 ? 6.054 3.944 -1.312 1.00 92.81 129 ALA A CA 1
ATOM 1021 C C . ALA A 1 129 ? 6.520 5.399 -1.067 1.00 92.81 129 ALA A C 1
ATOM 1023 O O . ALA A 1 129 ? 7.619 5.626 -0.545 1.00 92.81 129 ALA A O 1
ATOM 1024 N N . PHE A 1 130 ? 5.695 6.386 -1.447 1.00 92.19 130 PHE A N 1
ATOM 1025 C CA . PHE A 1 130 ? 5.981 7.816 -1.252 1.00 92.19 130 PHE A CA 1
ATOM 1026 C C . PHE A 1 130 ? 6.339 8.166 0.200 1.00 92.19 130 PHE A C 1
ATOM 1028 O O . PHE A 1 130 ? 7.177 9.027 0.444 1.00 92.19 130 PHE A O 1
ATOM 1035 N N . ASP A 1 131 ? 5.778 7.444 1.169 1.00 92.62 131 ASP A N 1
ATOM 1036 C CA . ASP A 1 131 ? 5.950 7.684 2.600 1.00 92.62 131 ASP A CA 1
ATOM 1037 C C . ASP A 1 131 ? 7.351 7.320 3.136 1.00 92.62 131 ASP A C 1
ATOM 1039 O O . ASP A 1 131 ? 7.693 7.657 4.271 1.00 92.62 131 ASP A O 1
ATOM 1043 N N . LYS A 1 132 ? 8.179 6.619 2.346 1.00 88.00 132 LYS A N 1
ATOM 1044 C CA . LYS A 1 132 ? 9.504 6.128 2.773 1.00 88.00 132 LYS A CA 1
ATOM 1045 C C . LYS A 1 132 ? 10.648 7.105 2.516 1.00 88.00 132 LYS A C 1
ATOM 1047 O O . LYS A 1 132 ? 11.777 6.832 2.931 1.00 88.00 132 LYS A O 1
ATOM 1052 N N . LYS A 1 133 ? 10.400 8.214 1.818 1.00 76.12 133 LYS A N 1
ATOM 1053 C CA . LYS A 1 133 ? 11.428 9.193 1.441 1.00 76.12 133 LYS A CA 1
ATOM 1054 C C . LYS A 1 133 ? 11.051 10.585 1.939 1.00 76.12 133 LYS A C 1
ATOM 1056 O O . LYS A 1 133 ? 9.906 10.993 1.847 1.00 76.12 133 LYS A O 1
ATOM 1061 N N . ASN A 1 134 ? 12.052 11.327 2.410 1.00 80.19 134 ASN A N 1
ATOM 1062 C CA . ASN A 1 134 ? 11.918 12.729 2.820 1.00 80.19 134 ASN A CA 1
ATOM 1063 C C . ASN A 1 134 ? 12.762 13.611 1.887 1.00 80.19 134 ASN A C 1
ATOM 1065 O O . ASN A 1 134 ? 13.687 14.285 2.336 1.00 80.19 134 ASN A O 1
ATOM 1069 N N . THR A 1 135 ? 12.551 13.486 0.576 1.00 78.88 135 THR A N 1
ATOM 1070 C CA . THR A 1 135 ? 13.386 14.157 -0.436 1.00 78.88 135 THR A CA 1
ATOM 1071 C C . THR A 1 135 ? 12.981 15.602 -0.688 1.00 78.88 135 THR A C 1
ATOM 1073 O O . THR A 1 135 ? 13.843 16.415 -1.006 1.00 78.88 135 THR A O 1
ATOM 1076 N N . ASP A 1 136 ? 11.701 15.919 -0.518 1.00 85.19 136 ASP A N 1
ATOM 1077 C CA . ASP A 1 136 ? 11.119 17.237 -0.748 1.00 85.19 136 ASP A CA 1
ATOM 1078 C C . ASP A 1 136 ? 9.900 17.457 0.161 1.00 85.19 136 ASP A C 1
ATOM 1080 O O . ASP A 1 136 ? 9.421 16.536 0.831 1.00 85.19 136 ASP A O 1
ATOM 1084 N N . GLU A 1 137 ? 9.433 18.704 0.215 1.00 88.81 137 GLU A N 1
ATOM 1085 C CA . GLU A 1 137 ? 8.325 19.119 1.075 1.00 88.81 137 GLU A CA 1
ATOM 1086 C C . GLU A 1 137 ? 7.011 18.414 0.717 1.00 88.81 137 GLU A C 1
ATOM 1088 O O . GLU A 1 137 ? 6.284 18.008 1.620 1.00 88.81 137 GLU A O 1
ATOM 1093 N N . ALA A 1 138 ? 6.738 18.190 -0.572 1.00 87.62 138 ALA A N 1
ATOM 1094 C CA . ALA A 1 138 ? 5.528 17.507 -1.020 1.00 87.62 138 ALA A CA 1
ATOM 1095 C C . ALA A 1 138 ? 5.492 16.050 -0.529 1.00 87.62 138 ALA A C 1
ATOM 1097 O O . ALA A 1 138 ? 4.478 15.608 0.007 1.00 87.62 138 ALA A O 1
ATOM 1098 N N . CYS A 1 139 ? 6.615 15.327 -0.603 1.00 86.25 139 CYS A N 1
ATOM 1099 C CA . CYS A 1 139 ? 6.744 13.982 -0.042 1.00 86.25 139 CYS A CA 1
ATOM 1100 C C . CYS A 1 139 ? 6.518 13.971 1.476 1.00 86.25 139 CYS A C 1
ATOM 1102 O O . CYS A 1 139 ? 5.874 13.061 1.997 1.00 86.25 139 CYS A O 1
ATOM 1104 N N . VAL A 1 140 ? 7.031 14.977 2.195 1.00 91.94 140 VAL A N 1
ATOM 1105 C CA . VAL A 1 140 ? 6.841 15.091 3.650 1.00 91.94 140 VAL A CA 1
ATOM 1106 C C . VAL A 1 140 ? 5.377 15.370 3.991 1.00 91.94 140 VAL A C 1
ATOM 1108 O O . VAL A 1 140 ? 4.836 14.705 4.869 1.00 91.94 140 VAL A O 1
ATOM 1111 N N . GLN A 1 141 ? 4.719 16.280 3.274 1.00 93.88 141 GLN A N 1
ATOM 1112 C CA . GLN A 1 141 ? 3.299 16.582 3.467 1.00 93.88 141 GLN A CA 1
ATOM 1113 C C . GLN A 1 141 ? 2.415 15.369 3.149 1.00 93.88 141 GLN A C 1
ATOM 1115 O O . GLN A 1 141 ? 1.566 15.007 3.958 1.00 93.88 141 GLN A O 1
ATOM 1120 N N . ALA A 1 142 ? 2.665 14.687 2.028 1.00 94.75 142 ALA A N 1
ATOM 1121 C CA . ALA A 1 142 ? 1.973 13.459 1.640 1.00 94.75 142 ALA A CA 1
ATOM 1122 C C . ALA A 1 142 ? 2.124 12.351 2.693 1.00 94.75 142 ALA A C 1
ATOM 1124 O O . ALA A 1 142 ? 1.156 11.684 3.064 1.00 94.75 142 ALA A O 1
ATOM 1125 N N . ARG A 1 143 ? 3.347 12.166 3.203 1.00 95.19 143 ARG A N 1
ATOM 1126 C CA . ARG A 1 143 ? 3.646 11.244 4.300 1.00 95.19 143 ARG A CA 1
ATOM 1127 C C . ARG A 1 143 ? 2.854 11.620 5.553 1.00 95.19 143 ARG A C 1
ATOM 1129 O O . ARG A 1 143 ? 2.210 10.755 6.140 1.00 95.19 143 ARG A O 1
ATOM 1136 N N . ASP A 1 144 ? 2.913 12.879 5.969 1.00 96.12 144 ASP A N 1
ATOM 1137 C CA . ASP A 1 144 ? 2.268 13.345 7.197 1.00 96.12 144 ASP A CA 1
ATOM 1138 C C . ASP A 1 144 ? 0.740 13.250 7.104 1.00 96.12 144 ASP A C 1
ATOM 1140 O O . ASP A 1 144 ? 0.100 12.841 8.071 1.00 96.12 144 ASP A O 1
ATOM 1144 N N . GLU A 1 145 ? 0.162 13.501 5.928 1.00 96.50 145 GLU A N 1
ATOM 1145 C CA . GLU A 1 145 ? -1.249 13.237 5.639 1.00 96.50 145 GLU A CA 1
ATOM 1146 C C . GLU A 1 145 ? -1.586 11.744 5.793 1.00 96.50 145 GLU A C 1
ATOM 1148 O O . GLU A 1 145 ? -2.517 11.383 6.516 1.00 96.50 145 GLU A O 1
ATOM 1153 N N . ALA A 1 146 ? -0.805 10.862 5.160 1.00 97.00 146 ALA A N 1
ATOM 1154 C CA . ALA A 1 146 ? -1.020 9.418 5.200 1.00 97.00 146 ALA A CA 1
ATOM 1155 C C . ALA A 1 146 ? -0.946 8.852 6.629 1.00 97.00 146 ALA A C 1
ATOM 1157 O O . ALA A 1 146 ? -1.829 8.102 7.056 1.00 97.00 146 ALA A O 1
ATOM 1158 N N . TYR A 1 147 ? 0.082 9.229 7.396 1.00 97.56 147 TYR A N 1
ATOM 1159 C CA . TYR A 1 147 ? 0.209 8.794 8.787 1.00 97.56 147 TYR A CA 1
ATOM 1160 C C . TYR A 1 147 ? -0.798 9.483 9.711 1.00 97.56 147 TYR A C 1
ATOM 1162 O O . TYR A 1 147 ? -1.238 8.851 10.669 1.00 97.56 147 TYR A O 1
ATOM 1170 N N . GLY A 1 148 ? -1.208 10.721 9.422 1.00 98.19 148 GLY A N 1
ATOM 1171 C CA . GLY A 1 148 ? -2.294 11.398 10.133 1.00 98.19 148 GLY A CA 1
ATOM 1172 C C . GLY A 1 148 ? -3.592 10.594 10.067 1.00 98.19 148 GLY A C 1
ATOM 1173 O O . GLY A 1 148 ? -4.147 10.242 11.106 1.00 98.19 148 GLY A O 1
ATOM 1174 N N . LEU A 1 149 ? -3.996 10.173 8.864 1.00 98.06 149 LEU A N 1
ATOM 1175 C CA . LEU A 1 149 ? -5.171 9.313 8.665 1.00 98.06 149 LEU A CA 1
ATOM 1176 C C . LEU A 1 149 ? -5.054 7.973 9.403 1.00 98.06 149 LEU A C 1
ATOM 1178 O O . LEU A 1 149 ? -6.032 7.490 9.976 1.00 98.06 149 LEU A O 1
ATOM 1182 N N . ALA A 1 150 ? -3.861 7.371 9.414 1.00 97.81 150 ALA A N 1
ATOM 1183 C CA . ALA A 1 150 ? -3.622 6.133 10.151 1.00 97.81 150 ALA A CA 1
ATOM 1184 C C . ALA A 1 150 ? -3.766 6.336 11.666 1.00 97.81 150 ALA A C 1
ATOM 1186 O O . ALA A 1 150 ? -4.407 5.526 12.337 1.00 97.81 150 ALA A O 1
ATOM 1187 N N . VAL A 1 151 ? -3.214 7.425 12.206 1.00 98.12 151 VAL A N 1
ATOM 1188 C CA . VAL A 1 151 ? -3.351 7.788 13.622 1.00 98.12 151 VAL A CA 1
ATOM 1189 C C . VAL A 1 151 ? -4.813 8.031 13.983 1.00 98.12 151 VAL A C 1
ATOM 1191 O O . VAL A 1 151 ? -5.268 7.516 15.004 1.00 98.12 151 VAL A O 1
ATOM 1194 N N . ASP A 1 152 ? -5.556 8.761 13.155 1.00 97.38 152 ASP A N 1
ATOM 1195 C CA . ASP A 1 152 ? -6.968 9.057 13.398 1.00 97.38 152 ASP A CA 1
ATOM 1196 C C . ASP A 1 152 ? -7.818 7.781 13.398 1.00 97.38 152 ASP A C 1
ATOM 1198 O O . ASP A 1 152 ? -8.611 7.566 14.318 1.00 97.38 152 ASP A O 1
ATOM 1202 N N . MET A 1 153 ? -7.585 6.879 12.437 1.00 96.88 153 MET A N 1
ATOM 1203 C CA . MET A 1 153 ? -8.232 5.566 12.398 1.00 96.88 153 MET A CA 1
ATOM 1204 C C . MET A 1 153 ? -7.928 4.757 13.665 1.00 96.88 153 MET A C 1
ATOM 1206 O O . MET A 1 153 ? -8.840 4.247 14.311 1.00 96.88 153 MET A O 1
ATOM 1210 N N . LEU A 1 154 ? -6.655 4.661 14.060 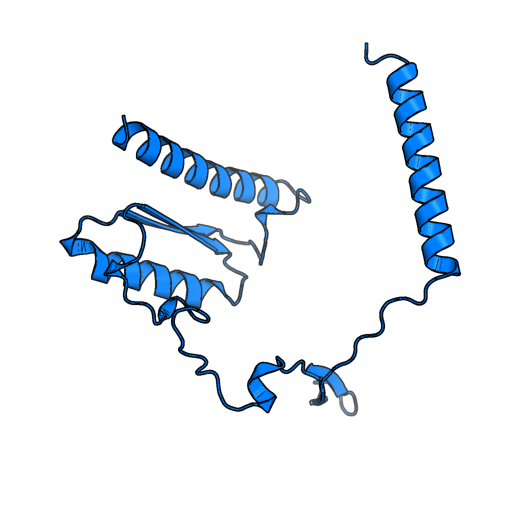1.00 96.50 154 LEU A N 1
ATOM 1211 C CA . LEU A 1 154 ? -6.251 3.893 15.240 1.00 96.50 154 LEU A CA 1
ATOM 1212 C C . LEU A 1 154 ? -6.813 4.482 16.539 1.00 96.50 154 LEU A C 1
ATOM 1214 O O . LEU A 1 154 ? -7.242 3.728 17.410 1.00 96.50 154 LEU A O 1
ATOM 1218 N N . ARG A 1 155 ? -6.853 5.813 16.669 1.00 96.31 155 ARG A N 1
ATOM 1219 C CA . ARG A 1 155 ? -7.465 6.496 17.818 1.00 96.31 155 ARG A CA 1
ATOM 1220 C C . ARG A 1 155 ? -8.959 6.223 17.906 1.00 96.31 155 ARG A C 1
ATOM 1222 O O . ARG A 1 155 ? -9.434 5.925 18.998 1.00 96.31 155 ARG A O 1
ATOM 1229 N N . LYS A 1 156 ? -9.671 6.274 16.7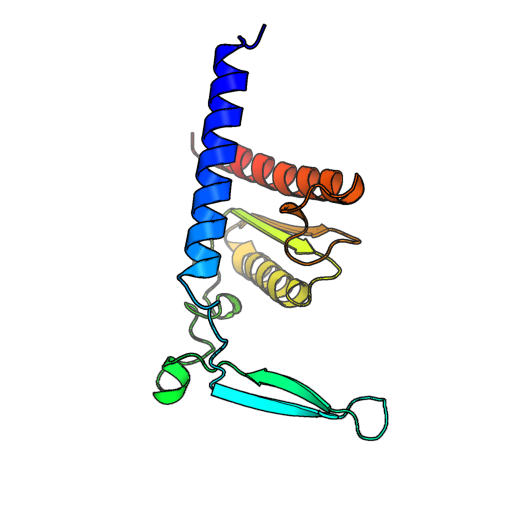76 1.00 92.00 156 LYS A N 1
ATOM 1230 C CA . LYS A 1 156 ? -11.090 5.915 16.702 1.00 92.00 156 LYS A CA 1
ATOM 1231 C C . LYS A 1 156 ? -11.313 4.495 17.226 1.00 92.00 156 LYS A C 1
ATOM 1233 O O . LYS A 1 156 ? -12.065 4.317 18.179 1.00 92.00 156 LYS A O 1
ATOM 1238 N N . VAL A 1 157 ? -10.588 3.509 16.689 1.00 92.69 157 VAL A N 1
ATOM 1239 C CA . VAL A 1 157 ? -10.713 2.107 17.133 1.00 92.69 157 VAL A CA 1
ATOM 1240 C C . VAL A 1 157 ? -10.372 1.951 18.617 1.00 92.69 157 VAL A C 1
ATOM 1242 O O . VAL A 1 157 ? -11.078 1.250 19.339 1.00 92.69 157 VAL A O 1
ATOM 1245 N N . ALA A 1 158 ? -9.325 2.625 19.099 1.00 91.69 158 ALA A N 1
ATOM 1246 C CA . ALA A 1 158 ? -8.945 2.582 20.509 1.00 91.69 158 ALA A CA 1
ATOM 1247 C C . ALA A 1 158 ? -10.032 3.165 21.427 1.00 91.69 158 ALA A C 1
ATOM 1249 O O . ALA A 1 158 ? -10.267 2.617 22.500 1.00 91.69 158 ALA A O 1
ATOM 1250 N N . SER A 1 159 ? -10.716 4.233 21.003 1.00 89.81 159 SER A N 1
ATOM 1251 C CA . SER A 1 159 ? -11.829 4.821 21.760 1.00 89.81 159 SER A CA 1
ATOM 1252 C C . SER A 1 159 ? -13.103 3.974 21.748 1.00 89.81 159 SER A C 1
ATOM 1254 O O . SER A 1 159 ? -13.875 4.047 22.691 1.00 89.81 159 SER A O 1
ATOM 1256 N N . GLU A 1 160 ? -13.313 3.160 20.710 1.00 83.88 160 GLU A N 1
ATOM 1257 C CA . GLU A 1 160 ? -14.454 2.237 20.598 1.00 83.88 160 GLU A CA 1
ATOM 1258 C C . GLU A 1 160 ? -14.243 0.929 21.383 1.00 83.88 160 GLU A C 1
ATOM 1260 O O . GLU A 1 160 ? -15.190 0.175 21.593 1.00 83.88 160 GLU A O 1
ATOM 1265 N N . SER A 1 161 ? -13.002 0.639 21.791 1.00 73.56 161 SER A N 1
ATOM 1266 C CA . SER A 1 161 ? -12.618 -0.611 22.466 1.00 73.56 161 SER A CA 1
ATOM 1267 C C . SER A 1 161 ? -12.552 -0.504 23.997 1.00 73.56 161 SER A C 1
ATOM 1269 O O . SER A 1 161 ? -12.253 -1.505 24.651 1.00 73.56 161 SER A O 1
ATOM 1271 N N . GLY A 1 162 ? -12.749 0.694 24.558 1.00 52.12 162 GLY A N 1
ATOM 1272 C CA . GLY A 1 162 ? -12.738 0.971 26.001 1.00 52.12 162 GLY A CA 1
ATOM 1273 C C . GLY A 1 162 ? -14.137 1.194 26.545 1.00 52.12 162 GLY A C 1
ATOM 1274 O O . GLY A 1 162 ? -14.376 0.754 27.689 1.00 52.12 162 GLY A O 1
#

Foldseek 3Di:
DCDPVVVVVVVVVVVVVVVVVVVCPVPPDDDDDDAPDWDWDDDPDPPDTDTDRHHDPPVVVVVPDDCLPCVNQVLNDDLVPPDLEEEQEAEPAEPCRVVSVSSQVCNCVNCVVVNRHGHYYYQYPAYPPLLPDPPDPSSVVSNCVSVVVVVVSVVVVVVVVD